Protein AF-A0A0C2FMB8-F1 (afdb_monomer_lite)

Sequence (101 aa):
MLALQLQAERKEGWTTQMVKDFEISITQYFERDFVSSNIRVLTLSTTYVESENIFIFHRKVVRAGMSLLPFLIVGFAIMACVSSLTTFLSALFMDQVSIHK

Radius of gyration: 30.55 Å; chains: 1; bounding box: 82×30×70 Å

Structure (mmCIF, N/CA/C/O backbone):
data_AF-A0A0C2FMB8-F1
#
_entry.id   AF-A0A0C2FMB8-F1
#
loop_
_atom_site.group_PDB
_atom_site.id
_atom_site.type_symbol
_atom_site.label_atom_id
_atom_site.label_alt_id
_atom_site.label_comp_id
_atom_site.label_asym_id
_atom_site.label_entity_id
_atom_site.label_seq_id
_atom_site.pdbx_PDB_ins_code
_atom_site.Cartn_x
_atom_site.Cartn_y
_atom_site.Cartn_z
_atom_site.occupancy
_atom_site.B_iso_or_equiv
_atom_site.auth_seq_id
_atom_site.auth_comp_id
_atom_site.auth_asym_id
_atom_site.auth_atom_id
_atom_site.pdbx_PDB_model_num
ATOM 1 N N . MET A 1 1 ? -39.346 -0.487 14.542 1.00 43.34 1 MET A N 1
ATOM 2 C CA . MET A 1 1 ? -37.880 -0.303 14.572 1.00 43.34 1 MET A CA 1
ATOM 3 C C . MET A 1 1 ? -37.570 0.631 15.723 1.00 43.34 1 MET A C 1
ATOM 5 O O . MET A 1 1 ? -38.109 1.728 15.735 1.00 43.34 1 MET A O 1
ATOM 9 N N . LEU A 1 2 ? -36.794 0.181 16.704 1.00 50.41 2 LEU A N 1
ATOM 10 C CA . LEU A 1 2 ? -36.310 1.029 17.792 1.00 50.41 2 LEU A CA 1
ATOM 11 C C . LEU A 1 2 ? -34.847 1.339 17.488 1.00 50.41 2 LEU A C 1
ATOM 13 O O . LEU A 1 2 ? -34.030 0.423 17.430 1.00 50.41 2 LEU A O 1
ATOM 17 N N . ALA A 1 3 ? -34.547 2.606 17.221 1.00 49.41 3 ALA A N 1
ATOM 18 C CA . ALA A 1 3 ? -33.184 3.090 17.068 1.00 49.41 3 ALA A CA 1
ATOM 19 C C . ALA A 1 3 ? -32.762 3.696 18.407 1.00 49.41 3 ALA A C 1
ATOM 21 O O . ALA A 1 3 ? -33.337 4.688 18.851 1.00 49.41 3 ALA A O 1
ATOM 22 N N . LEU A 1 4 ? -31.805 3.057 19.074 1.00 55.50 4 LEU A N 1
ATOM 23 C CA . LEU A 1 4 ? -31.214 3.552 20.312 1.00 55.50 4 LEU A CA 1
ATOM 24 C C . LEU A 1 4 ? -29.872 4.182 19.956 1.00 55.50 4 LEU A C 1
ATOM 26 O O . LEU A 1 4 ? -28.955 3.492 19.518 1.00 55.50 4 LEU A O 1
ATOM 30 N N . GLN A 1 5 ? -29.776 5.498 20.117 1.00 55.34 5 GLN A N 1
ATOM 31 C CA . GLN A 1 5 ? -28.538 6.239 19.924 1.00 55.34 5 GLN A CA 1
ATOM 32 C C . GLN A 1 5 ? -27.881 6.430 21.289 1.00 55.34 5 GLN A C 1
ATOM 34 O O . GLN A 1 5 ? -28.317 7.249 22.093 1.00 55.34 5 GLN A O 1
ATOM 39 N N . LEU A 1 6 ? -26.846 5.639 21.559 1.00 56.62 6 LEU A N 1
ATOM 40 C CA . LEU A 1 6 ? -26.011 5.798 22.743 1.00 56.62 6 LEU A CA 1
ATOM 41 C C . LEU A 1 6 ? -24.914 6.807 22.404 1.00 56.62 6 LEU A C 1
ATOM 43 O O . LEU A 1 6 ? -23.946 6.469 21.731 1.00 56.62 6 LEU A O 1
ATOM 47 N N . GLN A 1 7 ? -25.089 8.056 22.833 1.00 56.59 7 GLN A N 1
ATOM 48 C CA . GLN A 1 7 ? -24.000 9.030 22.866 1.00 56.59 7 GLN A CA 1
ATOM 49 C C . GLN A 1 7 ? -23.377 9.004 24.256 1.00 56.59 7 GLN A C 1
ATOM 51 O O . GLN A 1 7 ? -24.071 9.188 25.256 1.00 56.59 7 GLN A O 1
ATOM 56 N N . ALA A 1 8 ? -22.071 8.757 24.326 1.00 57.03 8 ALA A N 1
ATOM 57 C CA . ALA A 1 8 ? -21.336 8.901 25.570 1.00 57.03 8 ALA A CA 1
ATOM 58 C C . ALA A 1 8 ? -21.245 10.396 25.919 1.00 57.03 8 ALA A C 1
ATOM 60 O O . ALA A 1 8 ? -20.583 11.165 25.219 1.00 57.03 8 ALA A O 1
ATOM 61 N N . GLU A 1 9 ? -21.910 10.829 26.993 1.00 56.34 9 GLU A N 1
ATOM 62 C CA . GLU A 1 9 ? -21.695 12.175 27.525 1.00 56.34 9 GLU A CA 1
ATOM 63 C C . GLU A 1 9 ? -20.270 12.286 28.072 1.00 56.34 9 GLU A C 1
ATOM 65 O O . GLU A 1 9 ? -19.813 11.495 28.904 1.00 56.34 9 GLU A O 1
ATOM 70 N N . ARG A 1 10 ? -19.542 13.286 27.578 1.00 52.81 10 ARG A N 1
ATOM 71 C CA . ARG A 1 10 ? -18.150 13.521 27.940 1.00 52.81 10 ARG A CA 1
ATOM 72 C C . ARG A 1 10 ? -18.083 14.109 29.352 1.00 52.81 10 ARG A C 1
ATOM 74 O O . ARG A 1 10 ? -18.188 15.317 29.533 1.00 52.81 10 ARG A O 1
ATOM 81 N N . LYS A 1 11 ? -17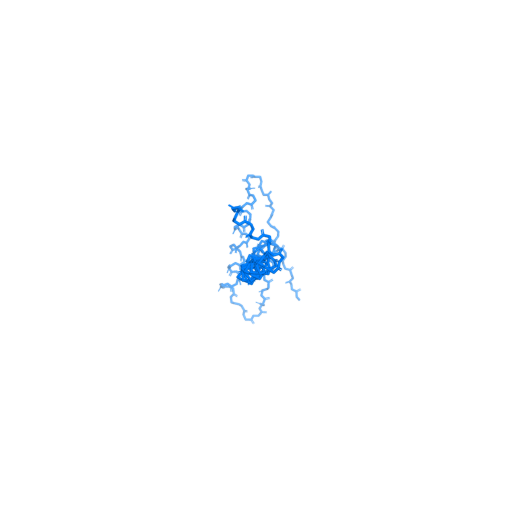.897 13.251 30.356 1.00 58.78 11 LYS A N 1
ATOM 82 C CA . LYS A 1 11 ? -17.649 13.670 31.743 1.00 58.78 11 LYS A CA 1
ATOM 83 C C . LYS A 1 11 ? -16.254 14.301 31.871 1.00 58.78 11 LYS A C 1
ATOM 85 O O . LYS A 1 11 ? -15.306 13.859 31.215 1.00 58.78 11 LYS A O 1
ATOM 90 N N . GLU A 1 12 ? -16.119 15.334 32.705 1.00 54.22 12 GLU A N 1
ATOM 91 C CA . GLU A 1 12 ? -14.838 16.016 32.942 1.00 54.22 12 GLU A CA 1
ATOM 92 C C . GLU A 1 12 ? -13.744 15.016 33.358 1.00 54.22 12 GLU A C 1
ATOM 94 O O . GLU A 1 12 ? -13.948 14.175 34.233 1.00 54.22 12 GLU A O 1
ATOM 99 N N . GLY A 1 13 ? -12.589 15.084 32.688 1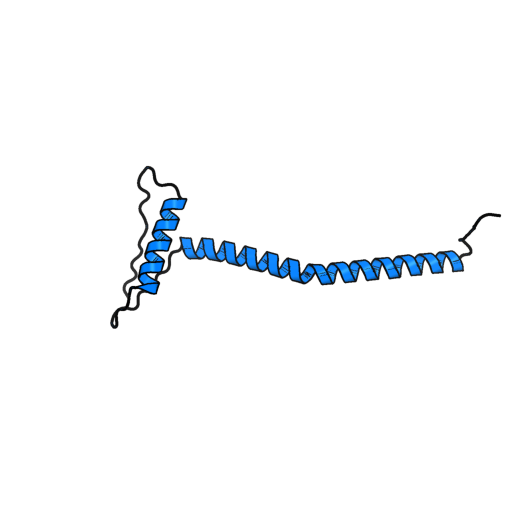.00 65.81 13 GLY A N 1
ATOM 100 C CA . GLY A 1 13 ? -11.443 14.194 32.915 1.00 65.81 13 GLY A CA 1
ATOM 101 C C . GLY A 1 13 ? -11.305 13.021 31.938 1.00 65.81 13 GLY A C 1
ATOM 102 O O . GLY A 1 13 ? -10.292 12.328 31.978 1.00 65.81 13 GLY A O 1
ATOM 103 N N . TRP A 1 14 ? -12.262 12.799 31.031 1.00 65.88 14 TRP A N 1
ATOM 104 C CA . TRP A 1 14 ? -12.134 11.756 30.008 1.00 65.88 14 TRP A CA 1
ATOM 105 C C . TRP A 1 14 ? -11.357 12.248 28.784 1.00 65.88 14 TRP A C 1
ATOM 107 O O . TRP A 1 14 ? -11.759 13.191 28.093 1.00 65.88 14 TRP A O 1
ATOM 117 N N . THR A 1 15 ? -10.248 11.569 28.494 1.00 70.50 15 THR A N 1
ATOM 118 C CA . THR A 1 15 ? -9.500 11.731 27.243 1.00 70.50 15 THR A CA 1
ATOM 119 C C . THR A 1 15 ? -10.303 11.131 26.091 1.00 70.50 15 THR A C 1
ATOM 121 O O . THR A 1 15 ? -10.935 10.087 26.245 1.00 70.50 15 THR A O 1
ATOM 124 N N . THR A 1 16 ? -10.234 11.742 24.906 1.00 66.56 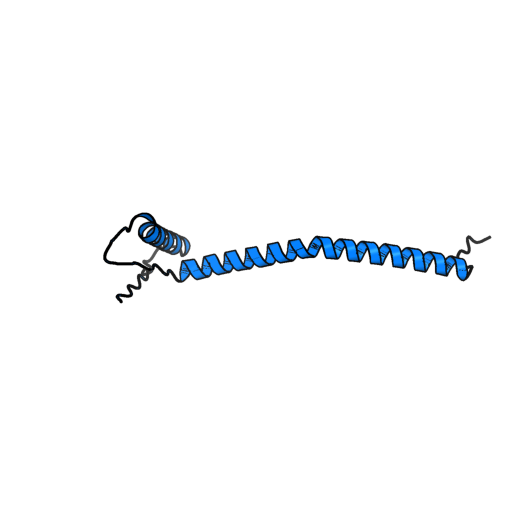16 THR A N 1
ATOM 125 C CA . THR A 1 16 ? -10.922 11.282 23.685 1.00 66.56 16 THR A CA 1
ATOM 126 C C . THR A 1 16 ? -10.667 9.802 23.369 1.00 66.56 16 THR A C 1
ATOM 128 O O . THR A 1 16 ? -11.529 9.132 22.814 1.00 66.56 16 THR A O 1
ATOM 131 N N . GLN A 1 17 ? -9.505 9.273 23.760 1.00 66.19 17 GLN A N 1
ATOM 132 C CA . GLN A 1 17 ? -9.148 7.865 23.603 1.00 66.19 17 GLN A CA 1
ATOM 133 C C . GLN A 1 17 ? -10.016 6.928 24.461 1.00 66.19 17 GLN A C 1
ATOM 135 O O . GLN A 1 17 ? -10.501 5.920 23.968 1.00 66.19 17 GLN A O 1
ATOM 140 N N . MET A 1 18 ? -10.288 7.298 25.715 1.00 67.50 18 MET A N 1
ATOM 141 C CA . MET A 1 18 ? -11.079 6.477 26.641 1.00 67.50 18 MET A CA 1
ATOM 142 C C . MET A 1 18 ? -12.550 6.399 26.225 1.00 67.50 18 MET A C 1
ATOM 144 O O . MET A 1 18 ? -13.189 5.364 26.388 1.00 67.50 18 MET A O 1
ATOM 148 N N . VAL A 1 19 ? -13.079 7.485 25.652 1.00 69.75 19 VAL A N 1
ATOM 149 C CA . VAL A 1 19 ? -14.436 7.510 25.084 1.00 69.75 19 VAL A CA 1
ATOM 150 C C . VAL A 1 19 ? -14.533 6.544 23.899 1.00 69.75 19 VAL A C 1
ATOM 152 O O . VAL A 1 19 ? -15.486 5.776 23.809 1.00 69.75 19 VAL A O 1
ATOM 155 N N . LYS A 1 20 ? -13.511 6.522 23.032 1.00 68.19 20 LYS A N 1
ATOM 156 C CA . LYS A 1 20 ? -13.444 5.594 21.893 1.00 68.19 20 LYS A CA 1
ATOM 157 C C . LYS A 1 20 ? -13.361 4.138 22.339 1.00 68.19 20 LYS A C 1
ATOM 159 O O . LYS A 1 20 ? -14.105 3.309 21.825 1.00 68.19 20 LYS A O 1
ATOM 164 N N . ASP A 1 21 ? -12.502 3.833 23.306 1.00 71.62 21 ASP A N 1
ATOM 165 C CA . ASP A 1 21 ? -12.339 2.465 23.811 1.00 71.62 21 ASP A CA 1
ATOM 166 C C . ASP A 1 21 ? -13.632 1.952 24.471 1.00 71.62 21 ASP A C 1
ATOM 168 O O . ASP A 1 21 ? -14.022 0.797 24.282 1.00 71.62 21 ASP A O 1
ATOM 172 N N . PHE A 1 22 ? -14.355 2.831 25.171 1.00 73.31 22 PHE A N 1
ATOM 173 C CA . PHE A 1 22 ? -15.667 2.526 25.734 1.00 73.31 22 PHE A CA 1
ATOM 174 C C . PHE A 1 22 ? -16.709 2.216 24.647 1.00 73.31 22 PHE A C 1
ATOM 176 O O . PHE A 1 22 ? -17.367 1.177 24.710 1.00 73.31 22 PHE A O 1
ATOM 183 N N . GLU A 1 23 ? -16.820 3.048 23.609 1.00 68.75 23 GLU A N 1
ATOM 184 C CA . GLU A 1 23 ? -17.739 2.804 22.486 1.00 68.75 23 GLU A CA 1
ATOM 185 C C . GLU A 1 23 ? -17.422 1.503 21.726 1.00 68.75 23 GLU A C 1
ATOM 187 O O . GLU A 1 23 ? -18.336 0.765 21.336 1.00 68.75 23 GLU A O 1
ATOM 192 N N . ILE A 1 24 ? -16.136 1.182 21.554 1.00 71.94 24 ILE A N 1
ATOM 193 C CA . ILE A 1 24 ? -15.687 -0.076 20.939 1.00 71.94 24 ILE A CA 1
ATOM 194 C C . ILE A 1 24 ? -16.098 -1.273 21.806 1.00 71.94 24 ILE A C 1
ATOM 196 O O . ILE A 1 24 ? -16.625 -2.253 21.277 1.00 71.94 24 ILE A O 1
ATOM 200 N N . SER A 1 25 ? -15.916 -1.188 23.128 1.00 72.75 25 SER A N 1
ATOM 201 C CA . SER A 1 25 ? -16.268 -2.271 24.059 1.00 72.75 25 SER A CA 1
ATOM 202 C C . SER A 1 25 ? -17.771 -2.581 24.069 1.00 72.75 25 SER A C 1
ATOM 204 O O . SER A 1 25 ? -18.169 -3.746 24.066 1.00 72.75 25 SER A O 1
ATOM 206 N N . ILE A 1 26 ? -18.612 -1.545 23.984 1.00 73.75 26 ILE A N 1
ATOM 207 C CA . ILE A 1 26 ? -20.069 -1.684 23.891 1.00 73.75 26 ILE A CA 1
ATOM 208 C C . ILE A 1 26 ? -20.455 -2.365 22.578 1.00 73.75 26 ILE A C 1
ATOM 210 O O . ILE A 1 26 ? -21.280 -3.278 22.565 1.00 73.75 26 ILE A O 1
ATOM 214 N N . THR A 1 27 ? -19.840 -1.942 21.473 1.00 67.31 27 THR A N 1
ATOM 215 C CA . THR A 1 27 ? -20.119 -2.508 20.148 1.00 67.31 27 THR A CA 1
ATOM 216 C C . THR A 1 27 ? -19.760 -3.995 20.102 1.00 67.31 27 THR A C 1
ATOM 218 O O . THR A 1 27 ? -20.570 -4.799 19.646 1.00 67.31 27 THR A O 1
ATOM 221 N N . GLN A 1 28 ? -18.603 -4.379 20.655 1.00 70.12 28 GLN A N 1
ATOM 222 C CA . GLN A 1 28 ? -18.176 -5.780 20.735 1.00 70.12 28 GLN A CA 1
ATOM 223 C C . GLN A 1 28 ? -19.122 -6.652 21.569 1.00 70.12 28 GLN A C 1
ATOM 225 O O . GLN A 1 28 ? -19.392 -7.787 21.180 1.00 70.12 28 GLN A O 1
ATOM 230 N N . TYR A 1 29 ? -19.646 -6.133 22.682 1.00 71.06 29 TYR A N 1
ATOM 231 C CA . TYR A 1 29 ? -20.606 -6.856 23.518 1.00 71.06 29 TYR A CA 1
ATOM 232 C C . TYR A 1 29 ? -21.917 -7.143 22.770 1.00 71.06 29 TYR A C 1
ATOM 234 O O . TYR A 1 29 ? -22.413 -8.270 22.775 1.00 71.06 29 TYR A O 1
ATOM 242 N N . PHE A 1 30 ? -22.453 -6.147 22.061 1.00 68.00 30 PHE A N 1
ATOM 243 C CA . PHE A 1 30 ? -23.673 -6.327 21.273 1.00 68.00 30 PHE A CA 1
ATOM 244 C C . PHE A 1 30 ? -23.485 -7.222 20.042 1.00 68.00 30 PHE A C 1
ATOM 246 O O . PHE A 1 30 ? -24.447 -7.840 19.597 1.00 68.00 30 PHE A O 1
ATOM 253 N N . GLU A 1 31 ? -22.273 -7.308 19.495 1.00 65.62 31 GLU A N 1
ATOM 254 C CA . GLU A 1 31 ? -21.985 -8.164 18.341 1.00 65.62 31 GLU A CA 1
ATOM 255 C C . GLU A 1 31 ? -21.710 -9.624 18.738 1.00 65.62 31 GLU A C 1
ATOM 257 O O . GLU A 1 31 ? -22.084 -10.539 18.004 1.00 65.62 31 GLU A O 1
ATOM 262 N N . ARG A 1 32 ? -21.067 -9.860 19.891 1.00 65.56 32 ARG A N 1
ATOM 263 C CA . ARG A 1 32 ? -20.628 -11.206 20.304 1.00 65.56 32 ARG A CA 1
ATOM 264 C C . ARG A 1 32 ? -21.557 -11.907 21.286 1.00 65.56 32 ARG A C 1
ATOM 266 O O . ARG A 1 32 ? -21.768 -13.107 21.139 1.00 65.56 32 ARG A O 1
ATOM 273 N N . ASP A 1 33 ? -22.105 -11.185 22.259 1.00 61.56 33 ASP A N 1
ATOM 274 C CA . ASP A 1 33 ? -22.818 -11.792 23.392 1.00 61.56 33 ASP A CA 1
ATOM 275 C C . ASP A 1 33 ? -24.338 -11.574 23.332 1.00 61.56 33 ASP A C 1
ATOM 277 O O . ASP A 1 33 ? -25.100 -12.271 24.007 1.00 61.56 33 ASP A O 1
ATOM 281 N N . PHE A 1 34 ? -24.820 -10.641 22.501 1.00 61.75 34 PHE A N 1
ATOM 282 C CA . PHE A 1 34 ? -26.250 -10.355 22.393 1.00 61.75 34 PHE A CA 1
ATOM 283 C C . PHE A 1 34 ? -26.959 -11.296 21.408 1.00 61.75 34 PHE A C 1
ATOM 285 O O . PHE A 1 34 ? -27.182 -10.981 20.239 1.00 61.75 34 PHE A O 1
ATOM 292 N N . VAL A 1 35 ? -27.378 -12.461 21.904 1.00 56.38 35 VAL A N 1
ATOM 293 C CA . VAL A 1 35 ? -28.242 -13.395 21.168 1.00 56.38 35 VAL A CA 1
ATOM 294 C C . VAL A 1 35 ? -29.683 -13.246 21.661 1.00 56.38 35 VAL A C 1
ATOM 296 O O . VAL A 1 35 ? -30.054 -13.768 22.708 1.00 56.38 35 VAL A O 1
ATOM 299 N N . SER A 1 36 ? -30.524 -12.545 20.896 1.00 57.44 36 SER A N 1
ATOM 300 C CA . SER A 1 36 ? -31.971 -12.481 21.137 1.00 57.44 36 SER A CA 1
ATOM 301 C C . SER A 1 36 ? -32.739 -12.906 19.889 1.00 57.44 36 SER A C 1
ATOM 303 O O . SER A 1 36 ? -32.544 -12.358 18.808 1.00 57.44 36 SER A O 1
ATOM 305 N N . SER A 1 37 ? -33.643 -13.881 20.031 1.00 58.59 37 SER A N 1
ATOM 306 C CA . SER A 1 37 ? -34.447 -14.409 18.913 1.00 58.59 37 SER A CA 1
ATOM 307 C C . SER A 1 37 ? -35.519 -13.433 18.405 1.00 58.59 37 SER A C 1
ATOM 309 O O . SER A 1 37 ? -36.051 -13.632 17.319 1.00 58.59 37 SER A O 1
ATOM 311 N N . ASN A 1 38 ? -35.834 -12.376 19.165 1.00 59.06 38 ASN A N 1
ATOM 312 C CA . ASN A 1 38 ? -36.907 -11.423 18.845 1.00 59.06 38 ASN A CA 1
ATOM 313 C C . ASN A 1 38 ? -36.406 -10.020 18.463 1.00 59.06 38 ASN A C 1
ATOM 315 O O . ASN A 1 38 ? -37.167 -9.233 17.904 1.00 59.06 38 ASN A O 1
ATOM 319 N N . ILE A 1 39 ? -35.150 -9.675 18.769 1.00 60.59 39 ILE A N 1
ATOM 320 C CA . ILE A 1 39 ? -34.626 -8.314 18.597 1.00 60.59 39 ILE A CA 1
ATOM 321 C C . ILE A 1 39 ? -33.267 -8.389 17.905 1.00 60.59 39 ILE A C 1
ATOM 323 O O . ILE A 1 39 ? -32.290 -8.853 18.483 1.00 60.59 39 ILE A O 1
ATOM 327 N N . ARG A 1 40 ? -33.204 -7.897 16.663 1.00 54.34 40 ARG A N 1
ATOM 328 C CA . ARG A 1 40 ? -31.952 -7.719 15.920 1.00 54.34 40 ARG A CA 1
ATOM 329 C C . ARG A 1 40 ? -31.390 -6.338 16.235 1.00 54.34 40 ARG A C 1
ATOM 331 O O . ARG A 1 40 ? -31.933 -5.334 15.776 1.00 54.34 40 ARG A O 1
ATOM 338 N N . VAL A 1 41 ? -30.323 -6.298 17.022 1.00 55.62 41 VAL A N 1
ATOM 339 C CA . VAL A 1 41 ? -29.605 -5.060 17.334 1.00 55.62 41 VAL A CA 1
ATOM 340 C C . VAL A 1 41 ? -28.585 -4.817 16.226 1.00 55.62 41 VAL A C 1
ATOM 342 O O . VAL A 1 41 ? -27.739 -5.661 15.958 1.00 55.62 41 VAL A O 1
ATOM 345 N N . LEU A 1 42 ? -28.706 -3.681 15.540 1.00 56.56 42 LEU A N 1
ATOM 346 C CA . LEU A 1 42 ? -27.719 -3.194 14.579 1.00 56.56 42 LEU A CA 1
ATOM 347 C C . LEU A 1 42 ? -26.959 -2.064 15.270 1.00 56.56 42 LEU A C 1
ATOM 349 O O . LEU A 1 42 ? -27.465 -0.946 15.370 1.00 56.56 42 LEU A O 1
ATOM 353 N N . THR A 1 43 ? -25.786 -2.369 15.813 1.00 54.97 43 THR A N 1
ATOM 354 C CA . THR A 1 43 ? -24.919 -1.366 16.428 1.00 54.97 43 THR A CA 1
ATOM 355 C C . THR A 1 43 ? -24.170 -0.605 15.339 1.00 54.97 43 THR A C 1
ATOM 357 O O . THR A 1 43 ? -23.324 -1.146 14.636 1.00 54.97 43 THR A O 1
ATOM 360 N N . LEU A 1 44 ? -24.500 0.675 15.177 1.00 54.84 44 LEU A N 1
ATOM 361 C CA . LEU A 1 44 ? -23.763 1.607 14.328 1.00 54.84 44 LEU A CA 1
ATOM 362 C C . LEU A 1 44 ? -23.149 2.674 15.236 1.00 54.84 44 LEU A C 1
ATOM 364 O O . LEU A 1 44 ? -23.829 3.618 15.630 1.00 54.84 44 LEU A O 1
ATOM 368 N N . SER A 1 45 ? -21.871 2.518 15.590 1.00 55.44 45 SER A N 1
ATOM 369 C CA . SER A 1 45 ? -21.097 3.601 16.208 1.00 55.44 45 SER A CA 1
ATOM 370 C C . SER A 1 45 ? -20.483 4.463 15.104 1.00 55.44 45 SER A C 1
ATOM 372 O O . SER A 1 45 ? -19.698 3.980 14.285 1.00 55.44 45 SER A O 1
ATOM 374 N N . THR A 1 46 ? -20.827 5.752 15.072 1.00 54.47 46 THR A N 1
ATOM 375 C CA . THR A 1 46 ? -20.288 6.720 14.100 1.00 54.47 46 THR A CA 1
ATOM 376 C C . THR A 1 46 ? -18.771 6.872 14.226 1.00 54.47 46 THR A C 1
ATOM 378 O O . THR A 1 46 ? -18.080 7.037 13.223 1.00 54.47 46 THR A O 1
ATOM 381 N N . THR A 1 47 ? -18.239 6.735 15.441 1.00 54.09 47 THR A N 1
ATOM 382 C CA . THR A 1 47 ? -16.807 6.860 15.746 1.00 54.09 47 THR A CA 1
ATOM 383 C C . THR A 1 47 ? -16.005 5.649 15.271 1.00 54.09 47 THR A C 1
ATOM 385 O O . THR A 1 47 ? -14.854 5.788 14.839 1.00 54.09 47 THR A O 1
ATOM 388 N N . TYR A 1 48 ? -16.618 4.460 15.316 1.00 53.59 48 TYR A N 1
ATOM 389 C CA . TYR A 1 48 ? -16.043 3.239 14.755 1.00 53.59 48 TYR A CA 1
ATOM 390 C C . TYR A 1 48 ? -15.977 3.320 13.231 1.00 53.59 48 TYR A C 1
ATOM 392 O O . TYR A 1 48 ? -14.916 3.096 12.659 1.00 53.59 48 TYR A O 1
ATOM 400 N N . VAL A 1 49 ? -17.069 3.734 12.577 1.00 52.75 49 VAL A N 1
ATOM 401 C CA . VAL A 1 49 ? -17.117 3.871 11.113 1.00 52.75 49 VAL A CA 1
ATOM 402 C C . VAL A 1 49 ? -16.108 4.905 10.617 1.00 52.75 49 VAL A C 1
ATOM 404 O O . VAL A 1 49 ? -15.432 4.655 9.626 1.00 52.75 49 VAL A O 1
ATOM 407 N N . GLU A 1 50 ? -15.946 6.042 11.295 1.00 57.31 50 GLU A N 1
ATOM 408 C CA . GLU A 1 50 ? -14.965 7.052 10.882 1.00 57.31 50 GLU A CA 1
ATOM 409 C C . GLU A 1 50 ? -13.522 6.552 11.040 1.00 57.31 50 GLU A C 1
ATOM 411 O O . GLU A 1 50 ? -12.728 6.640 10.103 1.00 57.31 50 GLU A O 1
ATOM 416 N N . SER A 1 51 ? -13.192 5.962 12.194 1.00 57.91 51 SER A N 1
ATOM 417 C CA . SER A 1 51 ? -11.840 5.455 12.469 1.00 57.91 51 SER A CA 1
ATOM 418 C C . SER A 1 51 ? -11.485 4.259 11.581 1.00 57.91 51 SER A C 1
ATOM 420 O O . SER A 1 51 ? -10.365 4.159 11.076 1.00 57.91 51 SER A O 1
ATOM 422 N N . GLU A 1 52 ? -12.439 3.362 11.347 1.00 62.41 52 GLU A N 1
ATOM 423 C CA . GLU A 1 52 ? -12.262 2.224 10.456 1.00 62.41 52 GLU A CA 1
ATOM 424 C C . GLU A 1 52 ? -12.164 2.683 9.000 1.00 62.41 52 GLU A C 1
ATOM 426 O O . GLU A 1 52 ? -11.267 2.243 8.289 1.00 62.41 52 GLU A O 1
ATOM 431 N N . ASN A 1 53 ? -13.001 3.620 8.549 1.00 59.41 53 ASN A N 1
ATOM 432 C CA . ASN A 1 53 ? -12.939 4.121 7.178 1.00 59.41 53 ASN A CA 1
ATOM 433 C C . ASN A 1 53 ? -11.626 4.874 6.913 1.00 59.41 53 ASN A C 1
ATOM 435 O O . ASN A 1 53 ? -11.026 4.688 5.856 1.00 59.41 53 ASN A O 1
ATOM 439 N N . ILE A 1 54 ? -11.107 5.637 7.884 1.00 70.50 54 ILE A N 1
ATOM 440 C CA . ILE A 1 54 ? -9.792 6.288 7.759 1.00 70.50 54 ILE A CA 1
ATOM 441 C C . ILE A 1 54 ? -8.661 5.254 7.689 1.00 70.50 54 ILE A C 1
ATOM 443 O O . ILE A 1 54 ? -7.761 5.360 6.850 1.00 70.50 54 ILE A O 1
ATOM 447 N N . PHE A 1 55 ? -8.738 4.199 8.502 1.00 69.94 55 PHE A N 1
ATOM 448 C CA . PHE A 1 55 ? -7.771 3.106 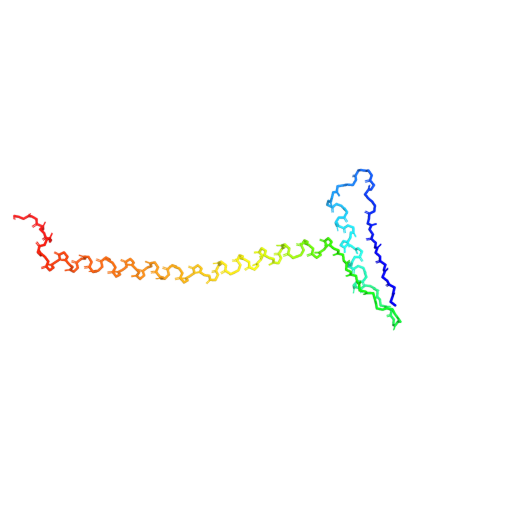8.491 1.00 69.94 55 PHE A CA 1
ATOM 449 C C . PHE A 1 55 ? -7.846 2.286 7.191 1.00 69.94 55 PHE A C 1
ATOM 451 O O . PHE A 1 55 ? -6.818 1.974 6.584 1.00 69.94 55 PHE A O 1
ATOM 458 N N . ILE A 1 56 ? -9.055 1.987 6.713 1.00 69.62 56 ILE A N 1
ATOM 459 C CA . ILE A 1 56 ? -9.323 1.293 5.449 1.00 69.62 56 ILE A CA 1
ATOM 460 C C . ILE A 1 56 ? -8.856 2.144 4.265 1.00 69.62 56 ILE A C 1
ATOM 462 O O . ILE A 1 56 ? -8.259 1.600 3.333 1.00 69.62 56 ILE A O 1
ATOM 466 N N . PHE A 1 57 ? -9.079 3.458 4.285 1.00 71.19 57 PHE A N 1
ATOM 467 C CA . PHE A 1 57 ? -8.625 4.368 3.235 1.00 71.19 57 PHE A CA 1
ATOM 468 C C . PHE A 1 57 ? -7.098 4.391 3.152 1.00 71.19 57 PHE A C 1
ATOM 470 O O . PHE A 1 57 ? -6.535 4.164 2.078 1.00 71.19 57 PHE A O 1
ATOM 477 N N . HIS A 1 58 ? -6.422 4.549 4.294 1.00 74.19 58 HIS A N 1
ATOM 478 C CA . HIS A 1 58 ? -4.963 4.509 4.355 1.00 74.19 58 HIS A CA 1
ATOM 479 C C . HIS A 1 58 ? -4.415 3.160 3.862 1.00 74.19 58 HIS A C 1
ATOM 481 O O . HIS A 1 58 ? -3.507 3.110 3.028 1.00 74.19 58 HIS A O 1
ATOM 487 N N . ARG A 1 59 ? -5.025 2.045 4.288 1.00 72.06 59 ARG A N 1
ATOM 488 C CA . ARG A 1 59 ? -4.655 0.695 3.835 1.00 72.06 59 ARG A CA 1
ATOM 489 C C . ARG A 1 59 ? -4.805 0.533 2.317 1.00 72.06 59 ARG A C 1
ATOM 491 O O . ARG A 1 59 ? -3.934 -0.068 1.684 1.00 72.06 59 ARG A O 1
ATOM 498 N N . LYS A 1 60 ? -5.893 1.049 1.733 1.00 72.19 60 LYS A N 1
ATOM 499 C CA . LYS A 1 60 ? -6.165 0.983 0.288 1.00 72.19 60 LYS A CA 1
ATOM 500 C C . LYS A 1 60 ? -5.155 1.806 -0.512 1.00 72.19 60 LYS A C 1
ATOM 502 O O . LYS A 1 60 ? -4.602 1.276 -1.472 1.00 72.19 60 LYS A O 1
ATOM 507 N N . VAL A 1 61 ? -4.859 3.037 -0.091 1.00 78.62 61 VAL A N 1
ATOM 508 C CA . VAL A 1 61 ? -3.866 3.911 -0.744 1.00 78.62 61 VAL A CA 1
ATOM 509 C C . VAL A 1 61 ? -2.467 3.304 -0.710 1.00 78.62 61 VAL A C 1
ATOM 511 O O . VAL A 1 61 ? -1.810 3.240 -1.747 1.00 78.62 61 VAL A O 1
ATOM 514 N N . VAL A 1 62 ? -2.024 2.788 0.440 1.00 81.44 62 VAL A N 1
ATOM 515 C CA . VAL A 1 62 ? -0.681 2.198 0.564 1.00 81.44 62 VAL A CA 1
ATOM 516 C C . VAL A 1 62 ? -0.559 0.939 -0.292 1.00 81.44 62 VAL A C 1
ATOM 518 O O . VAL A 1 62 ? 0.446 0.744 -0.973 1.00 81.44 62 VAL A O 1
ATOM 521 N N . ARG A 1 63 ? -1.597 0.094 -0.316 1.00 80.69 63 ARG A N 1
ATOM 522 C CA . ARG A 1 63 ? -1.602 -1.118 -1.146 1.00 80.69 63 ARG A CA 1
ATOM 523 C C . ARG A 1 63 ? -1.648 -0.794 -2.642 1.00 80.69 63 ARG A C 1
ATOM 525 O O . ARG A 1 63 ? -0.921 -1.424 -3.406 1.00 80.69 63 ARG A O 1
ATOM 532 N N . ALA A 1 64 ? -2.452 0.186 -3.052 1.00 80.06 64 ALA A N 1
ATOM 533 C CA . ALA A 1 64 ? -2.503 0.652 -4.436 1.00 80.06 64 ALA A CA 1
ATOM 534 C C . ALA A 1 64 ? -1.164 1.272 -4.873 1.00 80.06 64 ALA A C 1
ATOM 536 O O . ALA A 1 64 ? -0.651 0.936 -5.938 1.00 80.06 64 ALA A O 1
ATOM 537 N N . GLY A 1 65 ? -0.551 2.097 -4.019 1.00 82.81 65 GLY A N 1
ATOM 538 C CA . GLY A 1 65 ? 0.765 2.688 -4.262 1.00 82.81 65 GLY A CA 1
ATOM 539 C C . GLY A 1 65 ? 1.873 1.640 -4.388 1.00 82.81 65 GLY A C 1
ATOM 540 O O . GLY A 1 65 ? 2.648 1.676 -5.342 1.00 82.81 65 GLY A O 1
ATOM 541 N N . MET A 1 66 ? 1.910 0.644 -3.495 1.00 81.44 66 MET A N 1
ATOM 542 C CA . MET A 1 66 ? 2.887 -0.450 -3.589 1.00 81.44 66 MET A CA 1
ATOM 543 C C . MET A 1 66 ? 2.686 -1.333 -4.827 1.00 81.44 66 MET A C 1
ATOM 545 O O . MET A 1 66 ? 3.662 -1.853 -5.359 1.00 81.44 66 MET A O 1
ATOM 549 N N . SER A 1 67 ? 1.454 -1.470 -5.328 1.00 83.94 67 SER A N 1
ATOM 550 C CA . SER A 1 67 ? 1.186 -2.207 -6.570 1.00 83.94 67 SER A CA 1
ATOM 551 C C . SER A 1 67 ? 1.673 -1.476 -7.828 1.00 83.94 67 SER A C 1
ATOM 553 O O . SER A 1 67 ? 1.958 -2.131 -8.828 1.00 83.94 67 SER A O 1
ATOM 555 N N . LEU A 1 68 ? 1.759 -0.142 -7.804 1.00 85.56 68 LEU A N 1
ATOM 556 C CA . LEU A 1 68 ? 2.211 0.679 -8.938 1.00 85.56 68 LEU A CA 1
ATOM 557 C C . LEU A 1 68 ? 3.740 0.806 -9.007 1.00 85.56 68 LEU A C 1
ATOM 559 O O . LEU A 1 68 ? 4.310 0.963 -10.086 1.00 85.56 68 LEU A O 1
ATOM 563 N N . LEU A 1 69 ? 4.407 0.695 -7.859 1.00 88.56 69 LEU A N 1
ATOM 564 C CA . LEU A 1 69 ? 5.855 0.821 -7.716 1.00 88.56 69 LEU A CA 1
ATOM 565 C C . LEU A 1 69 ? 6.680 -0.116 -8.633 1.00 88.56 69 LEU A C 1
ATOM 567 O O . LEU A 1 69 ? 7.597 0.388 -9.285 1.00 88.56 69 LEU A O 1
ATOM 571 N N . PRO A 1 70 ? 6.384 -1.428 -8.778 1.00 88.44 70 PRO A N 1
ATOM 572 C CA . PRO A 1 70 ? 7.163 -2.293 -9.670 1.00 88.44 70 PRO A CA 1
ATOM 573 C C . PRO A 1 70 ? 7.015 -1.913 -11.151 1.00 88.44 70 PRO A C 1
ATOM 575 O O . PRO A 1 70 ? 7.991 -1.971 -11.896 1.00 88.44 70 PRO A O 1
ATOM 578 N N . PHE A 1 71 ? 5.830 -1.463 -11.579 1.00 88.88 71 PHE A N 1
ATOM 579 C CA . PHE A 1 71 ? 5.606 -1.004 -12.954 1.00 88.88 71 PHE A CA 1
ATOM 580 C C . PHE A 1 71 ? 6.403 0.265 -13.270 1.00 88.88 71 PHE A C 1
ATOM 582 O O . PHE A 1 71 ? 6.973 0.383 -14.355 1.00 88.88 71 PHE A O 1
ATOM 589 N N . LEU A 1 72 ? 6.494 1.187 -12.307 1.00 90.81 72 LEU A N 1
ATOM 590 C CA . LEU A 1 72 ? 7.271 2.416 -12.449 1.00 90.81 72 LEU A CA 1
ATOM 591 C C . LEU A 1 72 ? 8.766 2.123 -12.648 1.00 90.81 72 LEU A C 1
ATOM 593 O O . LEU A 1 72 ? 9.388 2.685 -13.548 1.00 90.81 72 LEU A O 1
ATOM 597 N N . ILE A 1 73 ? 9.333 1.221 -11.837 1.00 94.50 73 ILE A N 1
ATOM 598 C CA . ILE A 1 73 ? 10.759 0.861 -11.898 1.00 94.50 73 ILE A CA 1
ATOM 599 C C . ILE A 1 73 ? 11.108 0.244 -13.254 1.00 94.50 73 ILE A C 1
ATOM 601 O O . ILE A 1 73 ? 12.106 0.625 -13.866 1.00 94.50 73 ILE A O 1
ATOM 605 N N . VAL A 1 74 ? 10.274 -0.676 -13.746 1.00 95.56 74 VAL A N 1
ATOM 606 C CA . VAL A 1 74 ? 10.488 -1.319 -15.051 1.00 95.56 74 VAL A CA 1
ATOM 607 C C . VAL A 1 74 ? 10.440 -0.288 -16.180 1.00 95.56 74 VAL A C 1
ATOM 609 O O . VAL A 1 74 ? 11.324 -0.282 -17.037 1.00 95.56 74 VAL A O 1
ATOM 612 N N . GLY A 1 75 ? 9.467 0.629 -16.154 1.00 94.50 75 GLY A N 1
ATOM 613 C CA . GLY A 1 75 ? 9.389 1.717 -17.131 1.00 94.50 75 GLY A CA 1
ATOM 614 C C . GLY A 1 75 ? 10.638 2.602 -17.124 1.00 94.50 75 GLY A C 1
ATOM 615 O O . GLY A 1 75 ? 11.186 2.908 -18.183 1.00 94.50 75 GLY A O 1
ATOM 616 N N . PHE A 1 76 ? 11.138 2.956 -15.937 1.00 94.31 76 PHE A N 1
ATOM 617 C CA . PHE A 1 76 ? 12.356 3.757 -15.786 1.00 94.31 76 PHE A CA 1
ATOM 618 C C . PHE A 1 76 ? 13.602 3.048 -16.329 1.00 94.31 76 PHE A C 1
ATOM 620 O O . PHE A 1 76 ? 14.405 3.665 -17.030 1.00 94.31 76 PHE A O 1
ATOM 627 N N . ALA A 1 77 ? 13.744 1.748 -16.060 1.00 95.94 77 ALA A N 1
ATOM 628 C CA . ALA A 1 77 ? 14.858 0.948 -16.564 1.00 95.94 77 ALA A CA 1
ATOM 629 C C . ALA A 1 77 ? 14.858 0.874 -18.099 1.00 95.94 77 ALA A C 1
ATOM 631 O O . ALA A 1 77 ? 15.890 1.102 -18.729 1.00 95.94 77 ALA A O 1
ATOM 632 N N . ILE A 1 78 ? 13.693 0.629 -18.710 1.00 95.69 78 ILE A N 1
ATOM 633 C CA . ILE A 1 78 ? 13.561 0.574 -20.173 1.00 95.69 78 ILE A CA 1
ATOM 634 C C . ILE A 1 78 ? 13.880 1.941 -20.792 1.00 95.69 78 ILE A C 1
ATOM 636 O O . ILE A 1 78 ? 14.657 2.006 -21.745 1.00 95.69 78 ILE A O 1
ATOM 640 N N . MET A 1 79 ? 13.355 3.037 -20.228 1.00 95.88 79 MET A N 1
ATOM 641 C CA . MET A 1 79 ? 13.658 4.391 -20.707 1.00 95.88 79 MET A CA 1
ATOM 642 C C . MET A 1 79 ? 15.159 4.704 -20.636 1.00 95.88 79 MET A C 1
ATOM 644 O O . MET A 1 79 ? 15.711 5.239 -21.598 1.00 95.88 79 MET A O 1
ATOM 648 N N . ALA A 1 80 ? 15.839 4.329 -19.549 1.00 95.25 80 ALA A N 1
ATOM 649 C CA . ALA A 1 80 ? 17.276 4.545 -19.387 1.00 95.25 80 ALA A CA 1
ATOM 650 C C . ALA A 1 80 ? 18.116 3.707 -20.369 1.00 95.25 80 ALA A C 1
ATOM 652 O O . ALA A 1 80 ? 19.054 4.225 -20.984 1.00 95.25 80 ALA A O 1
ATOM 653 N N . CYS A 1 81 ? 17.764 2.434 -20.575 1.00 95.81 81 CYS A N 1
ATOM 654 C CA . CYS A 1 81 ? 18.453 1.562 -21.529 1.00 95.81 81 CYS A CA 1
ATOM 655 C C . CYS A 1 81 ? 18.282 2.050 -22.971 1.00 95.81 81 CYS A C 1
ATOM 657 O O . CYS A 1 81 ? 19.267 2.198 -23.688 1.00 95.81 81 CYS A O 1
ATOM 659 N N . VAL A 1 82 ? 17.052 2.352 -23.395 1.00 94.94 82 VAL A N 1
ATOM 660 C CA . VAL A 1 82 ? 16.791 2.807 -24.769 1.00 94.94 82 VAL A CA 1
ATOM 661 C C . VAL A 1 82 ? 17.436 4.170 -25.017 1.00 94.94 82 VAL A C 1
ATOM 663 O O . VAL A 1 82 ? 18.057 4.362 -26.062 1.00 94.94 82 VAL A O 1
ATOM 666 N N . SER A 1 83 ? 17.368 5.094 -24.054 1.00 93.62 83 SER A N 1
ATOM 667 C CA . SER A 1 83 ? 17.984 6.420 -24.197 1.00 93.62 83 SER A CA 1
ATOM 668 C C . SER A 1 83 ? 19.508 6.339 -24.288 1.00 93.62 83 SER A C 1
ATOM 670 O O . SER A 1 83 ? 20.102 6.978 -25.156 1.00 93.62 83 SER A O 1
ATOM 672 N N . SER A 1 84 ? 20.152 5.530 -23.441 1.00 93.44 84 SER A N 1
ATOM 673 C CA . SER A 1 84 ? 21.612 5.366 -23.477 1.00 93.44 84 SER A CA 1
ATOM 674 C C . SER A 1 84 ? 22.083 4.686 -24.764 1.00 93.44 84 SER A C 1
ATOM 676 O O . SER A 1 84 ? 23.015 5.179 -25.398 1.00 93.44 84 SER A O 1
ATOM 678 N N . LEU A 1 85 ? 21.399 3.628 -25.213 1.00 93.81 85 LEU A N 1
ATOM 679 C CA . LEU A 1 85 ? 21.746 2.920 -26.447 1.00 93.81 85 LEU A CA 1
ATOM 680 C C . LEU A 1 85 ? 21.544 3.796 -27.692 1.00 93.81 85 LEU A C 1
ATOM 682 O O . LEU A 1 85 ? 22.416 3.850 -28.556 1.00 93.81 85 LEU A O 1
ATOM 686 N N . THR A 1 86 ? 20.428 4.526 -27.761 1.00 91.50 86 THR A N 1
ATOM 687 C CA . THR A 1 86 ? 20.128 5.426 -28.889 1.00 91.50 86 THR A CA 1
ATOM 688 C C . THR A 1 86 ? 21.137 6.567 -28.960 1.00 91.50 86 THR A C 1
ATOM 690 O O . THR A 1 86 ? 21.627 6.888 -30.042 1.00 91.50 86 THR A O 1
ATOM 693 N N . THR A 1 87 ? 21.501 7.143 -27.811 1.00 88.69 87 THR A N 1
ATOM 694 C CA . THR A 1 87 ? 22.512 8.209 -27.740 1.00 88.69 87 THR A CA 1
ATOM 695 C C . THR A 1 87 ? 23.887 7.686 -28.152 1.00 88.69 87 THR A C 1
ATOM 697 O O . THR A 1 87 ? 24.580 8.338 -28.927 1.00 88.69 87 THR A O 1
ATOM 700 N N . PHE A 1 88 ? 24.263 6.486 -27.703 1.00 88.06 88 PHE A N 1
ATOM 701 C CA . PHE A 1 88 ? 25.542 5.867 -28.050 1.00 88.06 88 PHE A CA 1
ATOM 702 C C . PHE A 1 88 ? 25.654 5.551 -29.548 1.00 88.06 88 PHE A C 1
ATOM 704 O O . PHE A 1 88 ? 26.647 5.899 -30.182 1.00 88.06 88 PHE A O 1
ATOM 711 N N . LEU A 1 89 ? 24.614 4.954 -30.138 1.00 84.75 89 LEU A N 1
ATOM 712 C CA . LEU A 1 89 ? 24.561 4.690 -31.578 1.00 84.75 89 LEU A CA 1
ATOM 713 C C . LEU A 1 89 ? 24.577 5.987 -32.393 1.00 84.75 89 LEU A C 1
ATOM 715 O O . LEU A 1 89 ? 25.277 6.058 -33.399 1.00 84.75 89 LEU A O 1
ATOM 719 N N . SER A 1 90 ? 23.862 7.021 -31.945 1.00 81.56 90 SER A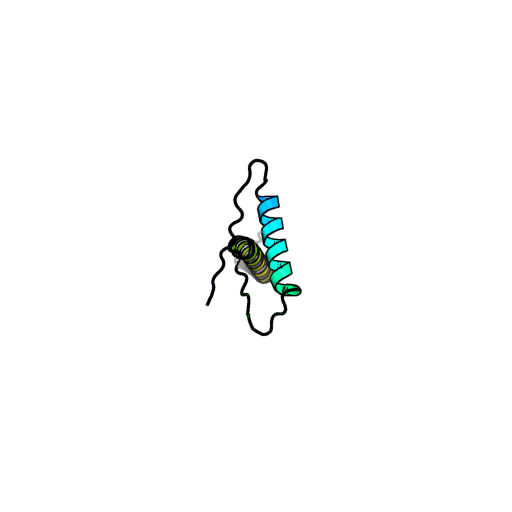 N 1
ATOM 720 C CA . SER A 1 90 ? 23.865 8.330 -32.614 1.00 81.56 90 SER A CA 1
ATOM 721 C C . SER A 1 90 ? 25.247 8.990 -32.563 1.00 81.56 90 SER A C 1
ATOM 723 O O . SER A 1 90 ? 25.686 9.563 -33.556 1.00 81.56 90 SER A O 1
ATOM 725 N N . ALA A 1 91 ? 25.968 8.853 -31.445 1.00 81.56 91 ALA A N 1
ATOM 726 C CA . ALA A 1 91 ? 27.336 9.349 -31.306 1.00 81.56 91 ALA A CA 1
ATOM 727 C C . ALA A 1 91 ? 28.330 8.616 -32.224 1.00 81.56 91 ALA A C 1
ATOM 729 O O . ALA A 1 91 ? 29.223 9.256 -32.781 1.00 81.56 91 ALA A O 1
ATOM 730 N N . LEU A 1 92 ? 28.165 7.300 -32.409 1.00 77.12 92 LEU A N 1
ATOM 731 C CA . LEU A 1 92 ? 28.961 6.513 -33.358 1.00 77.12 92 LEU A CA 1
ATOM 732 C C . LEU A 1 92 ? 28.650 6.882 -34.816 1.00 77.12 92 LEU A C 1
ATOM 734 O O . LEU A 1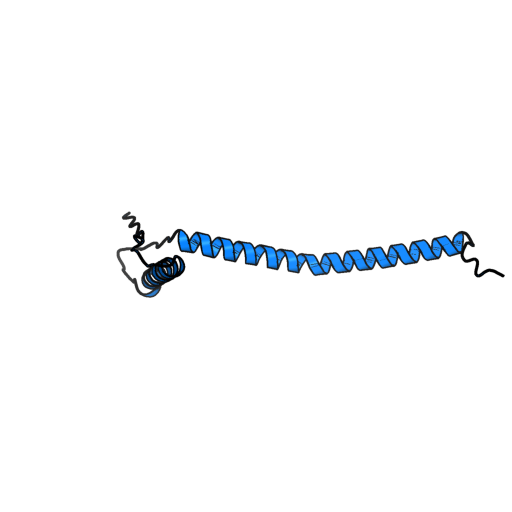 92 ? 29.571 7.044 -35.604 1.00 77.12 92 LEU A O 1
ATOM 738 N N . PHE A 1 93 ? 27.373 7.051 -35.175 1.00 74.06 93 PHE A N 1
ATOM 739 C CA . PHE A 1 93 ? 26.967 7.394 -36.546 1.00 74.06 93 PHE A CA 1
ATOM 740 C C . PHE A 1 93 ? 27.383 8.803 -36.980 1.00 74.06 93 PHE A C 1
ATOM 742 O O . PHE A 1 93 ? 27.623 9.025 -38.163 1.00 74.06 93 PHE A O 1
ATOM 749 N N . MET A 1 94 ? 27.454 9.759 -36.051 1.00 78.44 94 MET A N 1
ATOM 750 C CA . MET A 1 94 ? 27.943 11.114 -36.332 1.00 78.44 94 MET A CA 1
ATOM 751 C C . MET A 1 94 ? 29.474 11.234 -36.251 1.00 78.44 94 MET A C 1
ATOM 753 O O . MET A 1 94 ? 29.970 12.359 -36.294 1.00 78.44 94 MET A O 1
ATOM 757 N N . ASP A 1 95 ? 30.214 10.122 -36.106 1.00 63.12 95 ASP A N 1
ATOM 758 C CA . ASP A 1 95 ? 31.674 10.097 -35.889 1.00 63.12 95 ASP A CA 1
ATOM 759 C C . ASP A 1 95 ? 32.128 11.054 -34.759 1.00 63.12 95 ASP A C 1
ATOM 761 O O . ASP A 1 95 ? 33.269 11.509 -34.694 1.00 63.12 95 ASP A O 1
ATOM 765 N N . GLN A 1 96 ? 31.221 11.361 -33.822 1.00 56.53 96 GLN A N 1
ATOM 766 C CA . GLN A 1 96 ? 31.471 12.240 -32.676 1.00 56.53 96 GLN A CA 1
ATOM 767 C C . GLN A 1 96 ? 32.008 11.480 -31.463 1.00 56.53 96 GLN A C 1
ATOM 769 O O . GLN A 1 96 ? 32.293 12.088 -30.431 1.00 56.53 96 GLN A O 1
ATOM 774 N N . VAL A 1 97 ? 32.248 10.170 -31.584 1.00 57.03 97 VAL A N 1
ATOM 775 C CA . VAL A 1 97 ? 33.187 9.463 -30.703 1.00 57.03 97 VAL A CA 1
ATOM 776 C C . VAL A 1 97 ? 34.606 9.786 -31.173 1.00 57.03 97 VAL A C 1
ATOM 778 O O . VAL A 1 97 ? 35.376 8.934 -31.607 1.00 57.03 97 VAL A O 1
ATOM 781 N N . SER A 1 98 ? 34.956 11.067 -31.083 1.00 53.91 98 SER A N 1
ATOM 782 C CA . SER A 1 98 ? 36.338 11.511 -31.128 1.00 53.91 98 SER A CA 1
ATOM 783 C C . SER A 1 98 ? 36.978 11.085 -29.809 1.00 53.91 98 SER A C 1
ATOM 785 O O . SER A 1 98 ? 37.062 11.848 -28.845 1.00 53.91 98 SER A O 1
ATOM 787 N N . ILE A 1 99 ? 37.428 9.828 -29.748 1.00 55.66 99 ILE A N 1
ATOM 788 C CA . ILE A 1 99 ? 38.654 9.552 -29.007 1.00 55.66 99 ILE A CA 1
ATOM 789 C C . ILE A 1 99 ? 39.723 10.295 -29.811 1.00 55.66 99 ILE A C 1
ATOM 791 O O . ILE A 1 99 ? 40.181 9.857 -30.863 1.00 55.66 99 ILE A O 1
ATOM 795 N N . HIS A 1 100 ? 39.956 11.537 -29.403 1.00 44.25 100 HIS A N 1
ATOM 796 C CA . HIS A 1 100 ? 40.871 12.440 -30.063 1.00 44.25 100 HIS A CA 1
ATOM 797 C C . HIS A 1 100 ? 42.230 11.748 -30.207 1.00 44.25 100 HIS A C 1
ATOM 799 O O . HIS A 1 100 ? 42.898 11.436 -29.217 1.00 44.25 100 HIS A O 1
ATOM 805 N N . LYS A 1 101 ? 42.620 11.517 -31.455 1.00 39.41 101 LYS A N 1
ATOM 806 C CA . LYS A 1 101 ? 43.998 11.678 -31.884 1.00 39.41 101 LYS A CA 1
ATOM 807 C C . LYS A 1 101 ? 44.021 12.732 -32.978 1.00 39.41 101 LYS A C 1
ATOM 809 O O . LYS A 1 101 ? 43.018 12.813 -33.720 1.00 39.41 101 LYS A O 1
#

Organism: NCBI:txid51022

Secondary structure (DSSP, 8-state):
-----------TT--HHHHHHHHHHHHHHHHHT---SS-------HHHHHHHHHHHHHHHHHHHHHHHHHHHHHHHHHHHHHHHHHHHHHHHHTT------

pLDDT: mean 70.15, std 14.78, range [39.41, 95.94]

Foldseek 3Di:
DDDDDDDDDDDPPDDPVNSVVVLVVVVCCCVPPDDDPPDDDDDDDPSCCVVVVVVVVVVVVVVVVVVCVVVVVVVVVVCVVVVVVVVVVVCVVVVVPCPDD